Protein AF-A0A731GAL6-F1 (afdb_monomer_lite)

Structure (mmCIF, N/CA/C/O backbone):
data_AF-A0A731GAL6-F1
#
_entry.id   AF-A0A731GAL6-F1
#
loop_
_atom_site.group_PDB
_atom_site.id
_atom_site.type_symbol
_atom_site.label_atom_id
_atom_site.label_alt_id
_atom_site.label_comp_id
_atom_site.label_asym_id
_atom_site.label_entity_id
_atom_site.label_seq_id
_atom_site.pdbx_PDB_ins_code
_atom_site.Cartn_x
_atom_site.Cartn_y
_atom_site.Cartn_z
_atom_site.occupancy
_atom_site.B_iso_or_equiv
_atom_site.auth_seq_id
_atom_site.auth_comp_id
_atom_site.auth_asym_id
_atom_site.auth_atom_id
_atom_site.pdbx_PDB_model_num
ATOM 1 N N . MET A 1 1 ? -7.118 4.252 7.592 1.00 87.94 1 MET A N 1
ATOM 2 C CA . MET A 1 1 ? -6.543 3.071 8.262 1.00 87.94 1 MET A CA 1
ATOM 3 C C . MET A 1 1 ? -5.094 2.964 7.838 1.00 87.94 1 MET A C 1
ATOM 5 O O . MET A 1 1 ? -4.842 3.194 6.664 1.00 87.94 1 MET A O 1
ATOM 9 N N . GLU A 1 2 ? -4.168 2.701 8.756 1.00 95.75 2 GLU A N 1
ATOM 10 C CA . GLU A 1 2 ? -2.752 2.525 8.408 1.00 95.75 2 GLU A CA 1
ATOM 11 C C . GLU A 1 2 ? -2.478 1.091 7.951 1.00 95.75 2 GLU A C 1
ATOM 13 O O . GLU A 1 2 ? -3.130 0.150 8.415 1.00 95.75 2 GLU A O 1
ATOM 18 N N . TRP A 1 3 ? -1.507 0.931 7.054 1.00 97.56 3 TRP A N 1
ATOM 19 C CA . TRP A 1 3 ? -1.107 -0.363 6.514 1.00 97.56 3 TRP A CA 1
ATOM 20 C C . TRP A 1 3 ? 0.397 -0.571 6.629 1.00 97.56 3 TRP A C 1
ATOM 22 O O . TRP A 1 3 ? 1.182 0.285 6.237 1.00 97.56 3 TRP A O 1
ATOM 32 N N . LEU A 1 4 ? 0.801 -1.748 7.094 1.00 97.69 4 LEU A N 1
ATOM 33 C CA . LEU A 1 4 ? 2.192 -2.187 7.092 1.00 97.69 4 LEU A CA 1
ATOM 34 C C . LEU A 1 4 ? 2.504 -2.945 5.798 1.00 97.69 4 LEU A C 1
ATOM 36 O O . LEU A 1 4 ? 1.836 -3.932 5.466 1.00 97.69 4 LEU A O 1
ATOM 40 N N . VAL A 1 5 ? 3.572 -2.552 5.105 1.00 97.81 5 VAL A N 1
ATOM 41 C CA . VAL A 1 5 ? 4.077 -3.281 3.936 1.00 97.81 5 VAL A CA 1
ATOM 42 C C . VAL A 1 5 ? 4.783 -4.559 4.395 1.00 97.81 5 VAL A C 1
ATOM 44 O O . VAL A 1 5 ? 5.802 -4.528 5.082 1.00 97.81 5 VAL A O 1
ATOM 47 N N . LYS A 1 6 ? 4.262 -5.724 3.998 1.00 97.75 6 LYS A N 1
ATOM 48 C CA . LYS A 1 6 ? 4.854 -7.043 4.295 1.00 97.75 6 LYS A CA 1
ATOM 49 C C . LYS A 1 6 ? 5.723 -7.569 3.164 1.00 97.75 6 LYS A C 1
ATOM 51 O O . LYS A 1 6 ? 6.705 -8.261 3.423 1.00 97.75 6 LYS A O 1
ATOM 56 N N . LYS A 1 7 ? 5.343 -7.288 1.919 1.00 97.69 7 LYS A N 1
ATOM 57 C CA . LYS A 1 7 ? 6.118 -7.600 0.712 1.00 97.69 7 LYS A CA 1
ATOM 58 C C . LYS A 1 7 ? 5.928 -6.472 -0.286 1.00 97.69 7 LYS A C 1
ATOM 60 O O . LYS A 1 7 ? 4.824 -5.942 -0.394 1.00 97.69 7 LYS A O 1
ATOM 65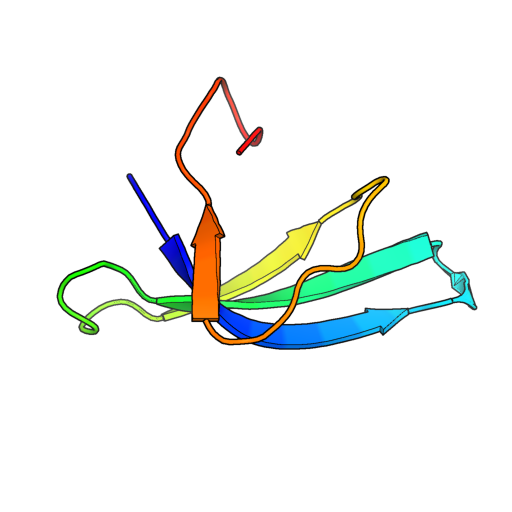 N N . SER A 1 8 ? 6.968 -6.169 -1.049 1.00 97.00 8 SER A N 1
ATOM 66 C CA . SER A 1 8 ? 6.894 -5.227 -2.156 1.00 97.00 8 SER A CA 1
ATOM 67 C C . SER A 1 8 ? 7.551 -5.809 -3.401 1.00 97.00 8 SER A C 1
ATOM 69 O O . SER A 1 8 ? 8.525 -6.562 -3.330 1.00 97.00 8 SER A O 1
ATOM 71 N N . HIS A 1 9 ? 6.990 -5.482 -4.560 1.00 96.31 9 HIS A N 1
ATOM 72 C CA . HIS A 1 9 ? 7.581 -5.784 -5.852 1.00 96.31 9 HIS A CA 1
ATOM 73 C C . HIS A 1 9 ? 7.349 -4.615 -6.805 1.00 96.31 9 HIS A C 1
ATOM 75 O O . HIS A 1 9 ? 6.209 -4.236 -7.059 1.00 96.31 9 HIS A O 1
ATOM 81 N N . TYR A 1 10 ? 8.429 -4.047 -7.338 1.00 95.25 10 TYR A N 1
ATOM 82 C CA . TYR A 1 10 ? 8.340 -2.973 -8.319 1.00 95.25 10 TYR A CA 1
ATOM 83 C C . TYR A 1 10 ? 8.320 -3.529 -9.744 1.00 95.25 10 TYR A C 1
ATOM 85 O O . TYR A 1 10 ? 9.273 -4.170 -10.201 1.00 95.25 10 TYR A O 1
ATOM 93 N N . VAL A 1 11 ? 7.245 -3.240 -10.472 1.00 94.50 11 VAL A N 1
ATOM 94 C CA . VAL A 1 11 ? 7.036 -3.682 -11.850 1.00 94.50 11 VAL A CA 1
ATOM 95 C C . VAL A 1 11 ? 7.522 -2.594 -12.806 1.00 94.50 11 VAL A C 1
ATOM 97 O O . VAL A 1 11 ? 6.754 -1.748 -13.259 1.00 94.50 11 VAL A O 1
ATOM 100 N N . LYS A 1 12 ? 8.808 -2.652 -13.183 1.00 90.00 12 LYS A N 1
ATOM 101 C CA . LYS A 1 12 ? 9.455 -1.655 -14.067 1.00 90.00 12 LYS A CA 1
ATOM 102 C C . LYS A 1 12 ? 8.677 -1.359 -15.357 1.00 90.00 12 LYS A C 1
ATOM 104 O O . LYS A 1 12 ? 8.607 -0.214 -15.773 1.00 90.00 12 LYS A O 1
ATOM 109 N N . LYS A 1 13 ? 8.068 -2.378 -15.981 1.00 92.12 13 LYS A N 1
ATOM 110 C CA . LYS A 1 13 ? 7.314 -2.233 -17.245 1.00 92.12 13 LYS A CA 1
ATOM 111 C C . LYS A 1 13 ? 6.050 -1.375 -17.116 1.00 92.12 13 LYS A C 1
ATOM 113 O O . LYS A 1 13 ? 5.604 -0.826 -18.114 1.00 92.12 13 LYS A O 1
ATOM 118 N N . ARG A 1 14 ? 5.457 -1.317 -15.921 1.00 90.56 14 ARG A N 1
ATOM 119 C CA . ARG A 1 14 ? 4.220 -0.574 -15.630 1.00 90.56 14 ARG A CA 1
ATOM 120 C C . ARG A 1 14 ? 4.455 0.634 -14.723 1.00 90.56 14 ARG A C 1
ATOM 122 O O . ARG A 1 14 ? 3.518 1.370 -14.456 1.00 90.56 14 ARG A O 1
ATOM 129 N N . ALA A 1 15 ? 5.692 0.816 -14.255 1.00 90.88 15 ALA A N 1
ATOM 130 C CA . ALA A 1 15 ? 6.077 1.828 -13.279 1.00 90.88 15 ALA A CA 1
ATOM 131 C C . ALA A 1 15 ? 5.184 1.842 -12.019 1.00 90.88 15 ALA A C 1
ATOM 133 O O . ALA A 1 15 ? 4.898 2.900 -11.470 1.00 90.88 15 ALA A O 1
ATOM 134 N N . CYS A 1 16 ? 4.755 0.665 -11.550 1.00 95.00 16 CYS A N 1
ATOM 135 C CA . CYS A 1 16 ? 3.902 0.514 -10.371 1.00 95.00 16 CYS A CA 1
ATOM 136 C C . CYS A 1 16 ? 4.485 -0.484 -9.362 1.00 95.00 16 CYS A C 1
ATOM 138 O O . CYS A 1 16 ? 5.329 -1.325 -9.687 1.00 95.00 16 CYS A O 1
ATOM 140 N N . HIS A 1 17 ? 4.025 -0.383 -8.121 1.00 96.75 17 HIS A N 1
ATOM 141 C CA . HIS A 1 17 ? 4.30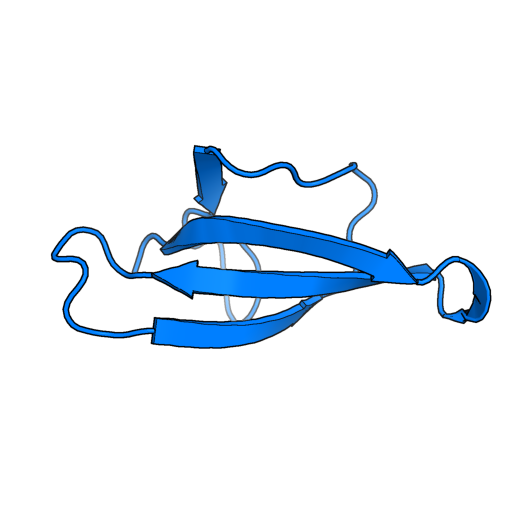6 -1.317 -7.044 1.00 96.75 17 HIS A CA 1
ATOM 142 C C . HIS A 1 17 ? 3.150 -2.293 -6.875 1.00 96.75 17 HIS A C 1
ATOM 144 O O . HIS A 1 17 ? 1.998 -1.881 -6.813 1.00 96.75 17 HIS A O 1
ATOM 150 N N . VAL A 1 18 ? 3.469 -3.573 -6.711 1.00 97.44 18 VAL A N 1
ATOM 151 C CA . VAL A 1 18 ? 2.545 -4.571 -6.172 1.00 97.44 18 VAL A CA 1
ATOM 152 C C . VAL A 1 18 ? 2.958 -4.853 -4.733 1.00 97.44 18 VAL A C 1
ATOM 154 O O . VAL A 1 18 ? 4.107 -5.224 -4.467 1.00 97.44 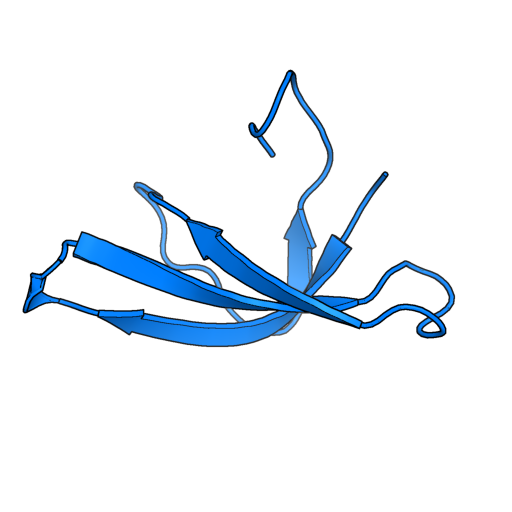18 VAL A O 1
ATOM 157 N N . LEU A 1 19 ? 2.035 -4.644 -3.800 1.00 98.06 19 LEU A N 1
ATOM 158 C CA . LEU A 1 19 ? 2.279 -4.684 -2.363 1.00 98.06 19 LEU A CA 1
ATOM 159 C C . LEU A 1 19 ? 1.415 -5.750 -1.703 1.00 98.06 19 LEU A C 1
ATOM 161 O O . LEU A 1 19 ? 0.253 -5.928 -2.061 1.00 98.06 19 LEU A O 1
ATOM 165 N N . VAL A 1 20 ? 1.974 -6.416 -0.695 1.00 97.94 20 VAL A N 1
ATOM 166 C CA . VAL A 1 20 ? 1.192 -7.150 0.304 1.00 97.94 20 VAL A CA 1
ATOM 167 C C . VAL A 1 20 ? 1.161 -6.302 1.561 1.00 97.94 20 VAL A C 1
ATOM 169 O O . VAL A 1 20 ? 2.214 -6.030 2.139 1.00 97.94 20 VAL A O 1
ATOM 172 N N . LEU A 1 21 ? -0.036 -5.914 1.977 1.00 98.06 21 LEU A N 1
ATOM 173 C CA . LEU A 1 21 ? -0.290 -5.041 3.114 1.00 98.06 21 LEU A CA 1
ATOM 174 C C . LEU A 1 21 ? -0.960 -5.824 4.245 1.00 98.06 21 LEU A C 1
ATOM 176 O O . LEU A 1 21 ? -1.704 -6.774 3.984 1.00 98.06 21 LEU A O 1
ATOM 180 N N . CYS A 1 22 ? -0.725 -5.422 5.490 1.00 97.75 22 CYS A N 1
ATOM 181 C CA . CYS A 1 22 ? -1.538 -5.857 6.623 1.00 97.75 22 CYS A CA 1
ATOM 182 C C . CYS A 1 22 ? -1.927 -4.685 7.518 1.00 97.75 22 CYS A C 1
ATOM 184 O O . CYS A 1 22 ? -1.202 -3.694 7.591 1.00 97.75 22 CYS A O 1
ATOM 186 N N . ASP A 1 23 ? -3.064 -4.803 8.193 1.00 96.12 23 ASP A N 1
ATOM 187 C CA . ASP A 1 23 ? -3.448 -3.842 9.221 1.00 96.12 23 ASP A CA 1
ATOM 188 C C . ASP A 1 23 ? -2.552 -3.949 10.464 1.00 96.12 23 ASP A C 1
ATOM 190 O O . ASP A 1 23 ? -1.803 -4.917 10.631 1.00 96.12 23 ASP A O 1
ATOM 194 N N . SER A 1 24 ? -2.674 -2.981 11.374 1.00 88.88 24 SER A N 1
ATOM 195 C CA . SER A 1 24 ? -1.927 -2.940 12.637 1.00 88.88 24 SER A CA 1
ATOM 196 C C . SER A 1 24 ? -2.163 -4.165 13.532 1.00 88.88 24 SER A C 1
ATOM 198 O O . SER A 1 24 ? -1.270 -4.544 14.287 1.00 88.88 24 SER A O 1
ATOM 200 N N . GLY A 1 25 ? -3.331 -4.811 13.442 1.00 87.62 25 GLY A N 1
ATOM 201 C CA . GLY A 1 25 ? -3.644 -6.052 14.155 1.00 87.62 25 GLY A CA 1
ATOM 202 C C . GLY A 1 25 ? -3.244 -7.328 13.404 1.00 87.62 25 GLY A C 1
ATOM 203 O O . GLY A 1 25 ? -3.401 -8.424 13.941 1.00 87.62 25 GLY A O 1
ATOM 204 N N . GLY A 1 26 ? -2.758 -7.219 12.162 1.00 88.69 26 GLY A N 1
ATOM 205 C CA . GLY A 1 26 ? -2.338 -8.340 11.312 1.00 88.69 26 GLY A CA 1
ATOM 206 C C . GLY A 1 26 ? -3.450 -9.318 10.909 1.00 88.69 26 GLY A C 1
ATOM 207 O O . GLY A 1 26 ? -3.152 -10.371 10.331 1.00 88.69 26 GLY A O 1
ATOM 208 N N . SER A 1 27 ? -4.706 -8.992 11.216 1.00 93.25 27 SER A N 1
ATOM 209 C CA . SER A 1 27 ? -5.880 -9.839 10.985 1.00 93.25 27 SER A CA 1
ATOM 210 C C . SER A 1 27 ? -6.369 -9.753 9.540 1.00 93.25 27 SER A C 1
ATOM 212 O O . SER A 1 27 ? -6.842 -10.740 8.977 1.00 93.25 27 SER A O 1
ATOM 214 N N . LEU A 1 28 ? -6.204 -8.589 8.918 1.00 96.31 28 LEU A N 1
ATOM 215 C CA . LEU A 1 28 ? -6.548 -8.307 7.538 1.00 96.31 28 LEU A CA 1
ATOM 216 C C . LEU A 1 28 ? -5.276 -8.209 6.695 1.00 96.31 28 LEU A C 1
ATOM 218 O O . LEU A 1 28 ? -4.308 -7.533 7.045 1.00 96.31 28 LEU A O 1
ATOM 222 N N . LYS A 1 29 ? -5.288 -8.886 5.547 1.00 96.56 29 LYS A N 1
ATOM 223 C CA . LYS A 1 29 ? -4.212 -8.831 4.555 1.00 96.56 29 LYS A CA 1
ATOM 224 C C . LYS A 1 29 ? -4.792 -8.453 3.205 1.00 96.56 29 LYS A C 1
ATOM 226 O O . LYS A 1 29 ? -5.826 -8.985 2.810 1.00 96.56 29 LYS A O 1
ATOM 231 N N . MET A 1 30 ? -4.107 -7.564 2.501 1.00 97.00 30 MET A N 1
ATOM 232 C CA . MET A 1 30 ? -4.525 -7.058 1.197 1.00 97.00 30 MET A CA 1
ATOM 233 C C . MET A 1 30 ? -3.378 -7.168 0.196 1.00 97.00 30 MET A C 1
ATOM 235 O O . MET A 1 30 ? -2.205 -7.110 0.570 1.00 97.00 30 MET A O 1
ATOM 239 N N . 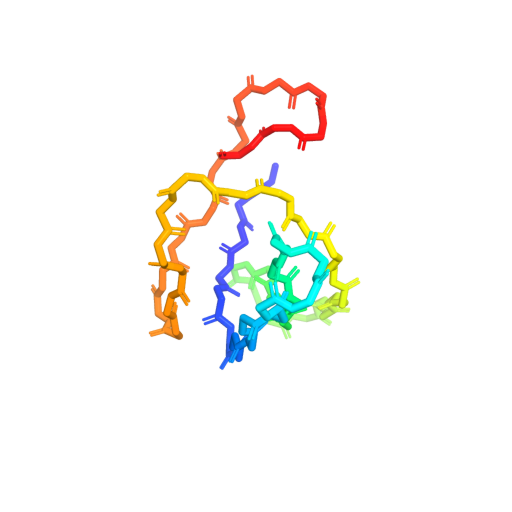ILE A 1 31 ? -3.727 -7.319 -1.079 1.00 97.81 31 ILE A N 1
ATOM 240 C CA . ILE A 1 31 ? -2.810 -7.114 -2.198 1.00 97.81 31 ILE A CA 1
ATOM 241 C C . ILE A 1 31 ? -3.263 -5.851 -2.922 1.00 97.81 31 ILE A C 1
ATOM 243 O O . ILE A 1 31 ? -4.440 -5.739 -3.258 1.00 97.81 31 ILE A O 1
ATOM 247 N N . ALA A 1 32 ? -2.342 -4.919 -3.148 1.00 97.12 32 ALA A N 1
ATOM 248 C CA . ALA A 1 32 ? -2.630 -3.655 -3.815 1.00 97.12 32 ALA A CA 1
ATOM 249 C C . ALA A 1 32 ? -1.620 -3.387 -4.933 1.00 97.12 32 ALA A C 1
ATOM 251 O O . ALA A 1 32 ? -0.430 -3.666 -4.780 1.00 97.12 32 ALA A O 1
ATOM 252 N N . GLU A 1 33 ? -2.100 -2.827 -6.041 1.00 97.25 33 GLU A N 1
ATOM 253 C CA . GLU A 1 33 ? -1.257 -2.174 -7.041 1.00 97.25 33 GLU A CA 1
ATOM 254 C C . GLU A 1 33 ? -1.299 -0.664 -6.779 1.00 97.25 33 GLU A C 1
ATOM 256 O O . GLU A 1 33 ? -2.380 -0.092 -6.660 1.00 97.25 33 GLU A O 1
ATOM 261 N N . ALA A 1 34 ? -0.137 -0.025 -6.659 1.00 95.62 34 ALA A N 1
ATOM 262 C CA . ALA A 1 34 ? -0.022 1.395 -6.352 1.00 95.62 34 ALA A CA 1
ATOM 263 C C . ALA A 1 34 ? 1.016 2.068 -7.253 1.00 95.62 34 ALA A C 1
ATOM 265 O O . ALA A 1 34 ? 2.090 1.519 -7.513 1.00 95.62 34 ALA A O 1
ATOM 266 N N . ASN A 1 35 ? 0.715 3.280 -7.713 1.00 95.44 35 ASN A N 1
ATOM 267 C CA . ASN A 1 35 ? 1.714 4.148 -8.325 1.00 95.44 35 ASN A CA 1
ATOM 268 C C . ASN A 1 35 ? 2.442 4.911 -7.211 1.00 95.44 35 ASN A C 1
ATOM 270 O O . ASN A 1 35 ? 1.800 5.440 -6.308 1.00 95.44 35 ASN A O 1
ATOM 274 N N . SER A 1 36 ? 3.771 4.941 -7.259 1.00 91.75 36 SER A N 1
ATOM 275 C CA . SER A 1 36 ? 4.592 5.632 -6.271 1.00 91.75 36 SER A CA 1
ATOM 276 C C . SER A 1 36 ? 5.829 6.217 -6.939 1.00 91.75 36 SER A C 1
ATOM 278 O O . SER A 1 36 ? 6.463 5.567 -7.771 1.00 91.75 36 SER A O 1
ATOM 280 N N . MET A 1 37 ? 6.195 7.434 -6.535 1.00 88.81 37 MET A N 1
ATOM 281 C CA . MET A 1 37 ? 7.462 8.066 -6.921 1.00 88.81 37 MET A CA 1
ATOM 282 C C . MET A 1 37 ? 8.649 7.538 -6.103 1.00 88.81 37 MET A C 1
ATOM 284 O O . MET A 1 37 ? 9.799 7.777 -6.466 1.00 88.81 37 MET A O 1
ATOM 288 N N . ILE A 1 38 ? 8.376 6.824 -5.006 1.00 90.50 38 ILE A N 1
ATOM 289 C CA . ILE A 1 38 ? 9.377 6.263 -4.096 1.00 90.50 38 ILE A CA 1
ATOM 290 C C . ILE A 1 38 ? 9.309 4.735 -4.062 1.00 90.50 38 ILE A C 1
ATOM 292 O O . ILE A 1 38 ? 8.245 4.137 -4.231 1.00 90.50 38 ILE A O 1
ATOM 296 N N . LEU A 1 39 ? 10.453 4.101 -3.806 1.00 92.62 39 LEU A N 1
ATOM 297 C CA . LEU A 1 39 ? 10.536 2.657 -3.602 1.00 92.62 39 LEU A CA 1
ATOM 298 C C . LEU A 1 39 ? 9.973 2.284 -2.229 1.00 92.62 39 LEU A C 1
ATOM 300 O O . LEU A 1 39 ? 10.544 2.652 -1.209 1.00 92.62 39 LEU A O 1
ATOM 304 N N . LEU A 1 40 ? 8.897 1.500 -2.226 1.00 95.50 40 LEU A N 1
ATOM 305 C CA . LEU A 1 40 ? 8.319 0.927 -1.011 1.00 95.50 40 LEU A CA 1
ATOM 306 C C . LEU A 1 40 ? 8.983 -0.408 -0.658 1.00 95.50 40 LEU A C 1
ATOM 308 O O . LEU A 1 40 ? 9.157 -1.279 -1.523 1.00 95.50 40 LEU A O 1
ATOM 312 N N . SER A 1 41 ? 9.307 -0.588 0.616 1.00 96.31 41 SER A N 1
ATOM 313 C CA . SER A 1 41 ? 10.022 -1.734 1.177 1.00 96.31 41 SER A CA 1
ATOM 314 C C . SER A 1 41 ? 9.221 -2.406 2.301 1.00 96.31 41 SER A C 1
ATOM 316 O O . SER A 1 41 ? 8.377 -1.775 2.936 1.00 96.31 41 SER A O 1
ATOM 318 N N . PRO A 1 42 ? 9.447 -3.704 2.581 1.00 97.25 42 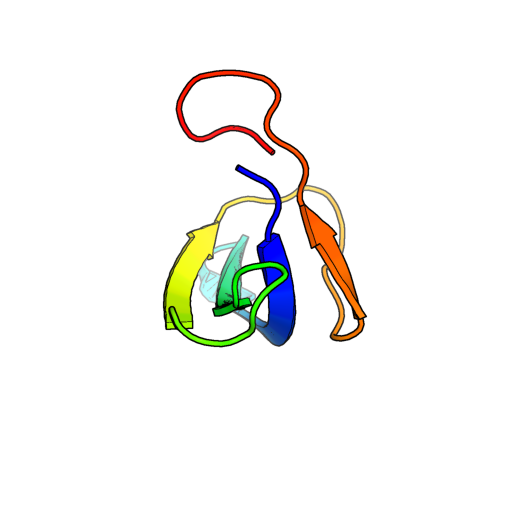PRO A N 1
ATOM 319 C CA . PRO A 1 42 ? 8.856 -4.349 3.749 1.00 97.25 42 PRO A CA 1
ATOM 320 C C . PRO A 1 42 ? 9.252 -3.632 5.046 1.00 97.25 42 PRO A C 1
ATOM 322 O O . PRO A 1 42 ? 10.438 -3.426 5.291 1.00 97.25 42 PRO A O 1
ATOM 325 N N . GLY A 1 43 ? 8.269 -3.305 5.884 1.00 96.75 43 GLY A N 1
ATOM 326 C CA . GLY A 1 43 ? 8.459 -2.522 7.110 1.00 96.75 43 GLY A CA 1
ATOM 327 C C . GLY A 1 43 ? 7.925 -1.092 7.026 1.00 96.75 43 GLY A C 1
ATOM 328 O O . GLY A 1 43 ? 7.638 -0.514 8.071 1.00 96.75 43 GLY A O 1
ATOM 329 N N . ASP A 1 44 ? 7.724 -0.557 5.819 1.00 96.94 44 ASP A N 1
ATOM 330 C CA . ASP A 1 44 ? 7.151 0.778 5.636 1.00 96.94 44 ASP A CA 1
ATOM 331 C C . ASP A 1 44 ? 5.687 0.825 6.096 1.00 96.94 44 ASP A C 1
ATOM 333 O O . ASP A 1 44 ? 4.936 -0.149 5.951 1.00 96.94 44 ASP A O 1
ATOM 337 N N . ILE A 1 45 ? 5.283 1.980 6.626 1.00 96.88 45 ILE A N 1
ATOM 338 C CA . ILE A 1 45 ? 3.911 2.264 7.052 1.00 96.88 45 ILE A CA 1
ATOM 339 C C . ILE A 1 45 ? 3.285 3.226 6.045 1.00 96.88 45 ILE A C 1
ATOM 341 O O . ILE A 1 45 ? 3.850 4.275 5.745 1.00 96.88 45 ILE A O 1
ATOM 345 N N . LEU A 1 46 ? 2.114 2.855 5.535 1.00 96.69 46 LEU A N 1
ATOM 346 C CA . LEU A 1 46 ? 1.279 3.674 4.666 1.00 96.69 46 LEU A CA 1
ATOM 347 C C . LEU A 1 46 ? 0.129 4.241 5.499 1.00 96.69 46 LEU A C 1
ATOM 349 O O . LEU A 1 46 ? -0.772 3.496 5.904 1.00 96.69 46 LEU A O 1
ATOM 353 N N . SER A 1 47 ? 0.157 5.544 5.760 1.00 96.69 47 SER A N 1
ATOM 354 C CA . SER A 1 47 ? -0.858 6.237 6.558 1.00 96.69 47 SER A CA 1
ATOM 355 C C . SER A 1 47 ? -1.785 7.026 5.630 1.00 96.69 47 SER A C 1
ATOM 357 O O . SER A 1 47 ? -1.317 7.668 4.703 1.00 96.69 47 SER A O 1
ATOM 359 N N . PRO A 1 48 ? -3.110 6.986 5.828 1.00 96.75 48 PRO A N 1
ATOM 360 C CA . PRO A 1 48 ? -4.050 7.565 4.872 1.00 96.75 48 PRO A CA 1
ATOM 361 C C . PRO A 1 48 ? -3.910 9.092 4.800 1.00 96.75 48 PRO A C 1
ATOM 363 O O . PRO A 1 48 ? -3.865 9.758 5.835 1.00 96.75 48 PRO A O 1
ATOM 366 N N . LEU A 1 49 ? -3.929 9.642 3.586 1.00 96.44 49 LEU A N 1
ATOM 367 C CA . LEU A 1 49 ? -3.962 11.088 3.337 1.00 96.44 49 LEU A CA 1
ATOM 368 C C . LEU A 1 49 ? -5.334 11.527 2.815 1.00 96.44 49 LEU A C 1
ATOM 370 O O . LEU A 1 49 ? -5.994 12.372 3.417 1.00 96.44 49 LEU A O 1
ATOM 374 N N . GLN A 1 50 ? -5.778 10.927 1.712 1.00 95.56 50 GLN A N 1
ATOM 375 C CA . GLN A 1 50 ? -7.091 11.146 1.099 1.00 95.56 50 GLN A CA 1
ATOM 376 C C . GLN A 1 50 ? -7.534 9.871 0.372 1.00 95.56 50 GLN A C 1
ATOM 378 O O . GLN A 1 50 ? -6.889 8.831 0.506 1.00 95.56 50 GLN A O 1
ATOM 383 N N . ASP A 1 51 ? -8.639 9.920 -0.373 1.00 95.94 51 ASP A N 1
ATOM 384 C CA . ASP A 1 51 ? -9.157 8.730 -1.050 1.00 95.94 51 ASP A CA 1
ATOM 385 C C . ASP A 1 51 ? -8.089 8.066 -1.938 1.00 95.94 51 ASP A C 1
ATOM 387 O O . ASP A 1 51 ? -7.455 8.716 -2.769 1.00 95.94 51 ASP A O 1
ATOM 391 N N . ALA A 1 52 ? -7.857 6.774 -1.687 1.00 93.88 52 ALA A N 1
ATOM 392 C CA . ALA A 1 52 ? -6.816 5.938 -2.292 1.00 93.88 52 ALA A CA 1
ATOM 393 C C . ALA A 1 52 ? -5.356 6.456 -2.214 1.00 93.88 52 ALA A C 1
ATOM 395 O O . ALA A 1 52 ? -4.470 5.827 -2.796 1.00 93.88 52 ALA A O 1
ATOM 396 N N . GLN A 1 53 ? -5.075 7.536 -1.477 1.00 96.31 53 GLN A N 1
ATOM 397 C CA . GLN A 1 53 ? -3.730 8.086 -1.296 1.00 96.31 53 GLN A CA 1
ATOM 398 C C . GLN A 1 53 ? -3.230 7.864 0.133 1.00 96.31 53 GLN A C 1
ATOM 400 O O . GLN A 1 53 ? -3.921 8.177 1.106 1.00 96.31 53 GLN A O 1
ATOM 405 N N . TYR A 1 54 ? -2.003 7.360 0.229 1.00 95.38 54 TYR A N 1
ATOM 406 C CA . TYR A 1 54 ? -1.301 7.032 1.465 1.00 95.38 54 TYR A CA 1
ATOM 407 C C . TYR A 1 54 ? 0.129 7.575 1.428 1.00 95.38 54 TYR A C 1
ATOM 409 O O . TYR A 1 54 ? 0.595 7.887 0.305 1.00 95.38 54 TYR A O 1
#

Secondary structure (DSSP, 8-state):
--EEEEEEEEETTTTEEEEEEE-TTS--EEEEEE--SS---TT-EE---BTTB-

Foldseek 3Di:
DKWFFQDWDQDPVVQWIWTWIADPVRPDIDTDIGHDPDDDDGGDMQDDDDVVHD

InterPro domains:
  IPR038679 Signal transduction protein PmrD superfamily [G3DSA:2.40.50.650] (1-54)
  IPR044854 IraM/PmrD [PF11183] (1-52)

Radius of gyration: 10.71 Å; chains: 1; bounding box: 20×21×31 Å

pLDDT: mean 95.08, std 2.97, range [87.62, 98.06]

Sequence (54 aa):
MEWLVKKSHYVKKRACHVLVLCDSGGSLKMIAEANSMILLSPGDILSPLQDAQY

Organism: Salmonella typhimurium (NCBI:txid90371)

=== Feature glossary ===
Legend for the data blocks above and below:

— What the protein is —

Sequence gives the chain of amino acids in standard one-letter code (A=alanine, C=cysteine, …, Y=tyrosine), read N→C. It is the only feature that is directly encoded by the gene; all structural features are derived from the folded form of this sequence.

The annotation block draws on four external resources. InterPro: which protein families and domains the sequence belongs to. GO: standardized terms for what the protein does, what process it participates in, and where in the cell it acts. CATH: which structural fold it has in the CATH hierarchy. Organism: the species of origin.

— Where its atoms are —

Atomic coordinates in PDBx/mmCIF format — the same representation the Protein Data Bank distributes. Each line of the _atom_site loop places one backbone atom in Cartesian space (units: ångströms, origin: arbitrary).

Six rendered views show the 3D structure from the faces of a cube — i.e. along ±x, ±y, ±z. Rendering representation is drawn randomly per protein from cartoon (secondary-structure ribbons), sticks (backbone bonds), or molecular surface; coloring is either N→C rainbow (blue at the N-terminus through red at the C-terminus) or one color per chain.

— Local backbone conformation —

DSSP 8-state secondary structure assigns each residue one of H (α-helix), G (3₁₀-helix), I (π-helix), E (extended β-strand), B (isolated β-bridge), T (hydrogen-bonded turn), S (bend), or '-' (coil). The assignment is computed from backbone hydrogen-bond geometry via the Kabsch–Sander algorithm.

P-SEA three-state annotation labels each residue as helix, strand, or coil based purely on the geometry of the Cα trace. It serves as a fallback when the full backbone (and thus DSSP) is unavailable.

φ (phi) and ψ (psi) are the two rotatable backbone dihedrals per residue: φ is the C(i-1)–N–Cα–C torsion, ψ is the N–Cα–C–N(i+1) torsion, both in degrees on (−180°, 180°]. α-helical residues cluster near (−60°, −45°); β-strand residues near (−120°, +130°). A Ramachandran plot is simply a scatter of (φ, ψ) for every residue.

— Global shape and packing —

Radius of gyration (Rg) is the root-mean-square distance of Cα atoms from their centroid — a single number for overall size and compactness. A globular domain of N residues has Rg ≈ 2.2·N^0.38 Å; an extended or disordered chain has a much larger Rg. The Cα contact count is the number of residue pairs whose Cα atoms are within 8 Å and are more than four positions apart in sequence — a standard proxy for tertiary packing density. The bounding box is the smallest axis-aligned box enclosing all Cα atoms.

Accessible surface area quantifies burial. A residue with SASA near zero is packed into the hydrophobic core; one with SASA >100 Å² sits on the surface. Computed here via the Shrake–Rupley numerical algorithm with a 1.4 Å probe.

The contact map is a binary N×N matrix image: pixel (i, j) is dark where Cα_i and Cα_j are within 8 Å and |i−j|>4. Because the |i−j|>4 filter removes local helical contacts, off-diagonal stripes parallel to the main diagonal indicate parallel β-sheets; stripes perpendicular to it indicate antiparallel β-sheets. The Ramachandran plot scatters every residue's (φ, ψ) pair against the sterically allowed regions. The PAE heatmap renders the predicted-aligned-error matrix.

— Structural neighborhood —

A 3Di character summarizes, for each residue, the relative orientation of the Cα frame of its nearest spatial neighbor. Because it encodes fold topology rather than chemistry, 3Di alignments detect remote structural similarity that sequence alignment misses.

Structural nearest neighbors (via Foldseek easy-search vs the PDB). Reported per hit: target PDB id, E-value, and alignment TM-score. A TM-score above ~0.5 is the conventional threshold for 'same fold'.

— Confidence and disorder —

For AlphaFold models, the B-factor field carries pLDDT — the model's own estimate of local accuracy on a 0–100 scale. Regions with pLDDT<50 should be treated as essentially unmodeled; they often correspond to intrin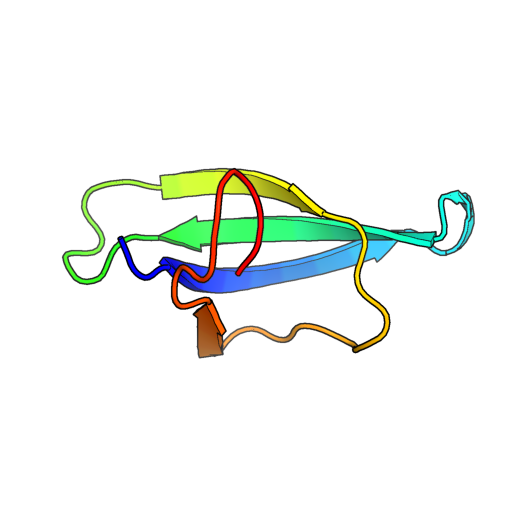sically disordered segments.

B-factor (Debye–Waller factor) reflects atomic displacement in the crystal lattice. It is an experimental observable (units Å²), not a prediction; low values mean the atom is pinned down, high values mean it moves or is heterogeneous across the crystal.

Predicted Aligned Error (PAE) is an AlphaFold confidence matrix: entry (i, j) is the expected error in the position of residue j, in ångströms, when the prediction is superimposed on the true structure at residue i. Low PAE within a block of residues means that block is internally rigid and well-predicted; high PAE between two blocks means their relative placement is uncertain even if each block individually is confident.